Protein AF-A0A2A3MP47-F1 (afdb_monomer_lite)

Foldseek 3Di:
DDDDDLQVVCVQLVHHSVVSVCCVVVVDPDDPSSLVSCCVVQQADSCCVVPVDFDGHPVLLVVQLVVQLVLLVVCQVVPPPDRDPVSSVVSSVQSSVVCRVPVDDDSVRSNVSSVVVVVVD

Structure (mmCIF, N/CA/C/O backbone):
data_AF-A0A2A3MP47-F1
#
_entry.id   AF-A0A2A3MP47-F1
#
loop_
_atom_site.group_PDB
_atom_site.id
_atom_site.type_symbol
_atom_site.label_atom_id
_atom_site.label_alt_id
_atom_site.label_comp_id
_atom_site.label_asym_id
_atom_site.label_entity_id
_atom_site.label_seq_id
_atom_site.pdbx_PDB_ins_code
_atom_site.Cartn_x
_atom_site.Cartn_y
_atom_site.Cartn_z
_atom_site.occupancy
_atom_site.B_iso_or_equiv
_atom_site.auth_seq_id
_atom_site.auth_comp_id
_atom_site.auth_asym_id
_atom_site.auth_atom_id
_atom_site.pdbx_PDB_model_num
ATOM 1 N N . MET A 1 1 ? 3.857 8.618 9.212 1.00 47.97 1 MET A N 1
ATOM 2 C CA . MET A 1 1 ? 2.537 8.655 9.885 1.00 47.97 1 MET A CA 1
ATOM 3 C C . MET A 1 1 ? 2.742 8.876 11.373 1.00 47.97 1 MET A C 1
ATOM 5 O O . MET A 1 1 ? 3.594 8.216 11.955 1.00 47.97 1 MET A O 1
ATOM 9 N N . GLN A 1 2 ? 2.006 9.806 11.980 1.00 52.12 2 GLN A N 1
ATOM 10 C CA . GLN A 1 2 ? 2.016 10.005 13.430 1.00 52.12 2 GLN A CA 1
ATOM 11 C C . GLN A 1 2 ? 1.172 8.901 14.083 1.00 52.12 2 GLN A C 1
ATOM 13 O O . GLN A 1 2 ? 0.088 8.584 13.594 1.00 52.12 2 GLN A O 1
ATOM 18 N N . LYS A 1 3 ? 1.682 8.269 15.143 1.00 70.50 3 LYS A N 1
ATOM 19 C CA . LYS A 1 3 ? 0.991 7.174 15.834 1.00 70.50 3 LYS A CA 1
ATOM 20 C C . LYS A 1 3 ? -0.192 7.760 16.619 1.00 70.50 3 LYS A C 1
ATOM 22 O O . LYS A 1 3 ? 0.030 8.525 17.553 1.00 70.50 3 LYS A O 1
ATOM 27 N N . ALA A 1 4 ? -1.422 7.448 16.215 1.00 80.94 4 ALA A N 1
ATOM 28 C CA . ALA A 1 4 ? -2.627 7.871 16.929 1.00 80.94 4 ALA A CA 1
ATOM 29 C C . ALA A 1 4 ? -2.870 6.976 18.153 1.00 80.94 4 ALA A C 1
ATOM 31 O O . ALA A 1 4 ? -2.534 5.789 18.142 1.00 80.94 4 ALA A O 1
ATOM 32 N N . THR A 1 5 ? -3.466 7.527 19.209 1.00 93.62 5 THR A N 1
ATOM 33 C CA . THR A 1 5 ? -3.976 6.707 20.317 1.00 93.62 5 THR A CA 1
ATOM 34 C C . THR A 1 5 ? -5.237 5.955 19.877 1.00 93.62 5 THR A C 1
ATOM 36 O O . THR A 1 5 ? -5.948 6.404 18.977 1.00 93.62 5 THR A O 1
ATOM 39 N N . GLN A 1 6 ? -5.570 4.839 20.534 1.00 90.38 6 GLN A N 1
ATOM 40 C CA . GLN A 1 6 ? -6.817 4.103 20.258 1.00 90.38 6 GLN A CA 1
ATOM 41 C C . GLN A 1 6 ? -8.063 4.985 20.389 1.00 90.38 6 GLN A C 1
ATOM 43 O O . GLN A 1 6 ? -8.997 4.854 19.610 1.00 90.38 6 GLN A O 1
ATOM 48 N N . MET A 1 7 ? -8.066 5.921 21.341 1.00 93.75 7 MET A N 1
ATOM 49 C CA . MET A 1 7 ? -9.161 6.875 21.513 1.00 93.75 7 MET A CA 1
ATOM 50 C C . MET A 1 7 ? -9.296 7.812 20.305 1.00 93.75 7 MET A C 1
ATOM 52 O O . MET A 1 7 ? -10.403 8.042 19.827 1.00 93.75 7 MET A O 1
ATOM 56 N N . GLN A 1 8 ? -8.179 8.331 19.786 1.00 93.94 8 GLN A N 1
ATOM 57 C CA . GLN A 1 8 ? -8.185 9.178 18.590 1.00 93.94 8 GLN A CA 1
ATOM 58 C C . GLN A 1 8 ? -8.643 8.397 17.356 1.00 93.94 8 GLN A C 1
ATOM 60 O O . GLN A 1 8 ? -9.451 8.902 16.582 1.00 93.94 8 GLN A O 1
ATOM 65 N N . PHE A 1 9 ? -8.163 7.161 17.197 1.00 93.38 9 PHE A N 1
ATOM 66 C CA . PHE A 1 9 ? -8.572 6.281 16.105 1.00 93.38 9 PHE A CA 1
ATOM 67 C C . PHE A 1 9 ? -10.067 5.940 16.180 1.00 93.38 9 PHE A C 1
ATOM 69 O O . PHE A 1 9 ? -10.785 6.121 15.203 1.00 93.38 9 PHE A O 1
ATOM 76 N N . ALA A 1 10 ? -10.573 5.551 17.355 1.00 94.31 10 ALA A N 1
ATOM 77 C CA . ALA A 1 10 ? -11.999 5.305 17.568 1.00 94.31 10 ALA A CA 1
ATOM 78 C C . ALA A 1 10 ? -12.845 6.540 17.216 1.00 94.31 10 ALA A C 1
ATOM 80 O O . ALA A 1 10 ? -13.846 6.420 16.509 1.00 94.31 10 ALA A O 1
ATOM 81 N N . GLY A 1 11 ? -12.397 7.733 17.622 1.00 94.06 11 GLY A N 1
ATOM 82 C CA . GLY A 1 11 ? -13.057 8.996 17.297 1.00 94.06 11 GLY A CA 1
ATOM 83 C C . GLY A 1 11 ? -13.170 9.259 15.791 1.00 94.06 11 GLY A C 1
ATOM 84 O O . GLY A 1 11 ? -14.224 9.695 15.334 1.00 94.06 11 GLY A O 1
ATOM 85 N N . GLN A 1 12 ? -12.142 8.926 14.999 1.00 92.56 12 GLN A N 1
ATOM 86 C CA . GLN A 1 12 ? -12.181 9.047 13.529 1.00 92.56 12 GLN A CA 1
ATOM 87 C C . GLN A 1 12 ? -13.242 8.141 12.886 1.00 92.56 12 GLN A C 1
ATOM 89 O O . GLN A 1 12 ? -13.776 8.464 11.824 1.00 92.56 12 GLN A O 1
ATOM 94 N N . LEU A 1 13 ? -13.570 7.028 13.544 1.00 93.12 13 LEU A N 1
ATOM 95 C CA . LEU A 1 13 ? -14.569 6.060 13.097 1.00 93.12 13 LEU A CA 1
ATOM 96 C C . LEU A 1 13 ? -15.964 6.304 13.695 1.00 93.12 13 LEU A C 1
ATOM 98 O O . LEU A 1 13 ? -16.889 5.552 13.397 1.00 93.12 13 LEU A O 1
ATOM 102 N N . GLY A 1 14 ? -16.131 7.331 14.539 1.00 93.12 14 GLY A N 1
ATOM 103 C CA . GLY A 1 14 ? -17.380 7.577 15.267 1.00 93.12 14 GLY A CA 1
ATOM 104 C C . GLY A 1 14 ? -17.680 6.523 16.341 1.00 93.12 14 GLY A C 1
ATOM 105 O O . GLY A 1 14 ? -18.842 6.273 16.656 1.00 93.12 14 GLY A O 1
ATOM 106 N N . LEU A 1 15 ? -16.644 5.878 16.881 1.00 95.19 15 LEU A N 1
ATOM 107 C CA . LEU A 1 15 ? -16.729 4.822 17.888 1.00 95.19 15 LEU A CA 1
ATOM 108 C C . LEU A 1 15 ? -16.252 5.319 19.255 1.00 95.19 15 LEU A C 1
ATOM 110 O O . LEU A 1 15 ? -15.424 6.225 19.359 1.00 95.19 15 LEU A O 1
ATOM 114 N N . SER A 1 16 ? -16.712 4.663 20.322 1.00 95.81 16 SER A N 1
ATOM 115 C CA . SER A 1 16 ? -16.052 4.779 21.623 1.00 95.81 16 SER A CA 1
ATOM 116 C C . SER A 1 16 ? -14.754 3.966 21.637 1.00 95.81 16 SER A C 1
ATOM 118 O O . SER A 1 16 ? -14.637 2.939 20.964 1.00 95.81 16 SER A O 1
ATOM 120 N N . GLN A 1 17 ? -13.790 4.376 22.467 1.00 96.12 17 GLN A N 1
ATOM 121 C CA . GLN A 1 17 ? -12.574 3.590 22.699 1.00 96.12 17 GLN A CA 1
ATOM 122 C C . GLN A 1 17 ? -12.905 2.171 23.192 1.00 96.12 17 GLN A C 1
ATOM 124 O O . GLN A 1 17 ? -12.285 1.211 22.753 1.00 96.12 17 GLN A O 1
ATOM 129 N N . SER A 1 18 ? -13.906 2.028 24.068 1.00 96.69 18 SER A N 1
ATOM 130 C CA . SER A 1 18 ? -14.335 0.725 24.591 1.00 96.69 18 SER A CA 1
ATOM 131 C C . SER A 1 18 ? -14.884 -0.202 23.506 1.00 96.69 18 SER A C 1
ATOM 133 O O . SER A 1 18 ? -14.583 -1.391 23.524 1.00 96.69 18 SER A O 1
ATOM 135 N N . ALA A 1 19 ? -15.646 0.331 22.543 1.00 96.19 19 ALA A N 1
ATOM 136 C CA . ALA A 1 19 ? -16.149 -0.450 21.419 1.00 96.19 19 ALA A CA 1
ATOM 137 C C . ALA A 1 19 ? -14.997 -0.944 20.537 1.00 96.19 19 ALA A C 1
ATOM 139 O O . ALA A 1 19 ? -14.965 -2.118 20.189 1.00 96.19 19 ALA A O 1
ATOM 140 N N . LEU A 1 20 ? -14.023 -0.074 20.243 1.00 95.69 20 LEU A N 1
ATOM 141 C CA . LEU A 1 20 ? -12.827 -0.455 19.491 1.00 95.69 20 LEU A CA 1
ATOM 142 C C . LEU A 1 20 ? -12.043 -1.575 20.193 1.00 95.69 20 LEU A C 1
ATOM 144 O O . LEU A 1 20 ? -11.694 -2.557 19.548 1.00 95.6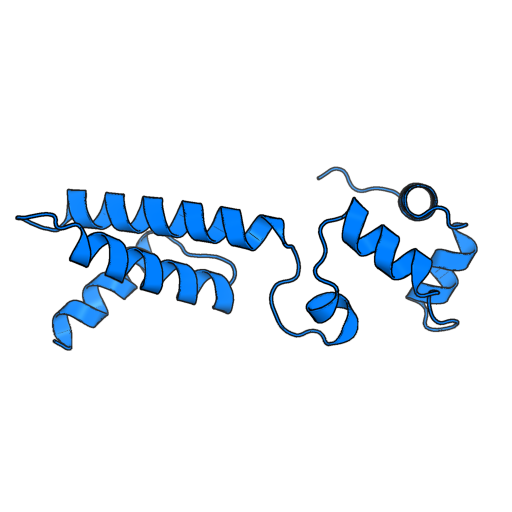9 20 LEU A O 1
ATOM 148 N N . VAL A 1 21 ? -11.820 -1.465 21.507 1.00 96.38 21 VAL A N 1
ATOM 149 C CA . VAL A 1 21 ? -11.107 -2.492 22.290 1.00 96.38 21 VAL A CA 1
ATOM 150 C C . VAL A 1 21 ? -11.842 -3.836 22.265 1.00 96.38 21 VAL A C 1
ATOM 152 O O . VAL A 1 21 ? -11.201 -4.874 22.122 1.00 96.38 21 VAL A O 1
ATOM 155 N N . ALA A 1 22 ? -13.175 -3.836 22.369 1.00 97.38 22 ALA A N 1
ATOM 156 C CA . ALA A 1 22 ? -13.966 -5.063 22.266 1.00 97.38 22 ALA A CA 1
ATOM 157 C C . ALA A 1 22 ? -13.816 -5.729 20.885 1.00 97.38 22 ALA A C 1
ATOM 159 O O . ALA A 1 22 ? -13.732 -6.954 20.800 1.00 97.38 22 ALA A O 1
ATOM 160 N N . TYR A 1 23 ? -13.725 -4.932 19.812 1.00 95.25 23 TYR A N 1
ATOM 161 C CA . TYR A 1 23 ? -13.479 -5.439 18.458 1.00 95.25 23 TYR A CA 1
ATOM 162 C C . TYR A 1 23 ? -12.069 -6.024 18.314 1.00 95.25 23 TYR A C 1
ATOM 164 O O . TYR A 1 23 ? -11.914 -7.136 17.820 1.00 95.25 23 TYR A O 1
ATOM 172 N N . GLU A 1 24 ? -11.037 -5.323 18.792 1.00 93.50 24 GLU A N 1
ATOM 173 C CA . GLU A 1 24 ? -9.640 -5.785 18.725 1.00 93.50 24 GLU A CA 1
ATOM 174 C C . GLU A 1 24 ? -9.401 -7.092 19.495 1.00 93.50 24 GLU A C 1
ATOM 176 O O . GLU A 1 24 ? -8.534 -7.883 19.127 1.00 93.50 24 GLU A O 1
ATOM 181 N N . ARG A 1 25 ? -10.167 -7.326 20.566 1.00 96.31 25 ARG A N 1
ATOM 182 C CA . ARG A 1 25 ? -10.111 -8.560 21.362 1.00 96.31 25 ARG A CA 1
ATOM 183 C C . ARG A 1 25 ? -10.961 -9.699 20.800 1.00 96.31 25 ARG A C 1
ATOM 185 O O . ARG A 1 25 ? -10.912 -10.798 21.345 1.00 96.31 25 ARG A O 1
ATOM 192 N N . GLY A 1 26 ? -11.751 -9.446 19.756 1.00 95.06 26 GLY A N 1
ATOM 193 C CA . GLY A 1 26 ? -12.704 -10.417 19.215 1.00 95.06 26 GLY A CA 1
ATOM 194 C C . GLY A 1 26 ? -13.887 -10.706 20.146 1.00 95.06 26 GLY A C 1
ATOM 195 O O . GLY A 1 26 ? -14.576 -11.704 19.970 1.00 95.06 26 GLY A O 1
ATOM 196 N N . GLU A 1 27 ? -14.136 -9.851 21.142 1.00 97.06 27 GLU A N 1
ATOM 197 C CA . GLU A 1 27 ? -15.285 -9.976 22.051 1.00 97.06 27 GLU A CA 1
ATOM 198 C C . GLU A 1 27 ? -16.600 -9.602 21.343 1.00 97.06 27 GLU A C 1
ATOM 200 O O . GLU A 1 27 ? -17.685 -10.008 21.766 1.00 97.06 27 GLU A O 1
ATOM 205 N N . ARG A 1 28 ? -16.515 -8.807 20.269 1.00 95.81 28 ARG A N 1
ATOM 206 C CA . ARG A 1 28 ? -17.653 -8.359 19.462 1.00 95.81 28 ARG A CA 1
ATOM 207 C C . ARG A 1 28 ? -17.227 -8.087 18.021 1.00 95.81 28 ARG A C 1
ATOM 209 O O . ARG A 1 28 ? -16.155 -7.536 17.798 1.00 95.81 28 ARG A O 1
ATOM 216 N N . ASP A 1 29 ? -18.111 -8.353 17.063 1.00 94.75 29 ASP A N 1
ATOM 217 C CA . ASP A 1 29 ? -17.884 -7.959 15.670 1.00 94.75 29 ASP A CA 1
ATOM 218 C C . ASP A 1 29 ? -18.190 -6.468 15.429 1.00 94.75 29 ASP A C 1
ATOM 220 O O . ASP A 1 29 ? -19.213 -5.950 15.910 1.00 94.75 29 ASP A O 1
ATOM 224 N N . PRO A 1 30 ? -17.347 -5.755 14.657 1.00 94.88 30 PRO A N 1
ATOM 225 C CA . PRO A 1 30 ? -17.630 -4.386 14.261 1.00 94.88 30 PRO A CA 1
ATOM 226 C C . PRO A 1 30 ? -18.835 -4.336 13.306 1.00 94.88 30 PRO A C 1
ATOM 228 O O . PRO A 1 30 ? -18.933 -5.140 12.378 1.00 94.88 30 PRO A O 1
ATOM 231 N N . PRO A 1 31 ? -19.756 -3.369 13.468 1.00 94.62 31 PRO A N 1
ATOM 232 C CA . PRO A 1 31 ? -20.867 -3.213 12.540 1.00 94.62 31 PRO A CA 1
ATOM 233 C C . PRO A 1 31 ? -20.355 -2.813 11.152 1.00 94.62 31 PRO A C 1
ATOM 235 O O . PRO A 1 31 ? -19.379 -2.070 11.029 1.00 94.62 31 PRO A O 1
ATOM 238 N N . ALA A 1 32 ? -21.076 -3.211 10.100 1.00 95.31 32 ALA A N 1
ATOM 239 C CA . ALA A 1 32 ? -20.709 -2.908 8.714 1.00 95.31 32 ALA A CA 1
ATOM 240 C C . ALA A 1 32 ? -20.459 -1.406 8.461 1.00 95.31 32 ALA A C 1
ATOM 242 O O . ALA A 1 32 ? -19.554 -1.049 7.711 1.00 95.31 32 ALA A O 1
ATOM 243 N N . ALA A 1 33 ? -21.200 -0.518 9.135 1.00 94.50 33 ALA A N 1
ATOM 244 C CA . ALA A 1 33 ? -20.991 0.928 9.049 1.00 94.50 33 ALA A CA 1
ATOM 245 C C . ALA A 1 33 ? -19.608 1.374 9.568 1.00 94.50 33 ALA A C 1
ATOM 247 O O . ALA A 1 33 ? -18.983 2.246 8.967 1.00 94.50 33 ALA A O 1
ATOM 248 N N . ALA A 1 34 ? -19.102 0.756 10.641 1.00 94.38 34 ALA A N 1
ATOM 249 C CA . ALA A 1 34 ? -17.768 1.042 11.168 1.00 94.38 34 ALA A CA 1
ATOM 250 C C . ALA A 1 34 ? -16.673 0.547 10.212 1.00 94.38 34 ALA A C 1
ATOM 252 O O . ALA A 1 34 ? -15.710 1.266 9.953 1.00 94.38 34 ALA A O 1
ATOM 253 N N . ILE A 1 35 ? -16.860 -0.644 9.630 1.00 95.50 35 ILE A N 1
ATOM 254 C CA . ILE A 1 35 ? -15.961 -1.214 8.614 1.00 95.50 35 ILE A CA 1
ATOM 255 C C . ILE A 1 35 ? -15.905 -0.305 7.380 1.00 95.50 35 ILE A C 1
ATOM 257 O O . ILE A 1 35 ? -14.821 0.056 6.922 1.00 95.50 35 ILE A O 1
ATOM 261 N N . ALA A 1 36 ? -17.066 0.111 6.867 1.00 94.94 36 ALA A N 1
ATOM 262 C CA . ALA A 1 36 ? -17.157 1.013 5.724 1.00 94.94 36 ALA A CA 1
ATOM 263 C C . ALA A 1 36 ? -16.454 2.349 6.003 1.00 94.94 36 ALA A C 1
ATOM 265 O O . ALA A 1 36 ? -15.687 2.825 5.163 1.00 94.94 36 ALA A O 1
ATOM 266 N N . LYS A 1 37 ? -16.652 2.923 7.201 1.00 95.38 37 LYS A N 1
ATOM 267 C CA . LYS A 1 37 ? -16.003 4.181 7.580 1.00 95.38 37 LYS A CA 1
ATOM 268 C C . LYS A 1 37 ? -14.487 4.044 7.684 1.00 95.38 37 LYS A C 1
ATOM 270 O O . LYS A 1 37 ? -13.768 4.913 7.198 1.00 95.38 37 LYS A O 1
ATOM 275 N N . LEU A 1 38 ? -14.002 2.940 8.249 1.00 94.88 38 LEU A N 1
ATOM 276 C CA . LEU A 1 38 ? -12.574 2.632 8.319 1.00 94.88 38 LEU A CA 1
ATOM 277 C C . LEU A 1 38 ? -11.961 2.543 6.922 1.00 94.88 38 LEU A C 1
ATOM 279 O O . LEU A 1 38 ? -10.939 3.181 6.664 1.00 94.88 38 LEU A O 1
ATOM 283 N N . CYS A 1 39 ? -12.608 1.815 6.010 1.00 94.69 39 CYS A N 1
ATOM 284 C CA . CYS A 1 39 ? -12.141 1.681 4.631 1.00 94.69 39 CYS A CA 1
ATOM 285 C C . CYS A 1 39 ? -12.089 3.037 3.910 1.00 94.69 39 CYS A C 1
ATOM 287 O O . CYS A 1 39 ? -11.135 3.327 3.192 1.00 94.69 39 CYS A O 1
ATOM 289 N N . GLU A 1 40 ? -13.082 3.901 4.128 1.00 92.69 40 GLU A N 1
ATOM 290 C CA . GLU A 1 40 ? -13.138 5.241 3.535 1.00 92.69 40 GLU A CA 1
ATOM 291 C C . GLU A 1 40 ? -12.029 6.171 4.060 1.00 92.69 40 GLU A C 1
ATOM 293 O O . GLU A 1 40 ? -11.330 6.815 3.265 1.00 92.69 40 GLU A O 1
ATOM 298 N N . VAL A 1 41 ? -11.885 6.249 5.389 1.00 92.12 41 VAL A N 1
ATOM 299 C CA . VAL A 1 41 ? -10.980 7.179 6.084 1.00 92.12 41 VAL A CA 1
ATOM 300 C C . VAL A 1 41 ? -9.523 6.772 5.895 1.00 92.12 41 VAL A C 1
ATOM 302 O O . VAL A 1 41 ? -8.681 7.621 5.616 1.00 92.12 41 VAL A O 1
ATOM 305 N N . HIS A 1 42 ? -9.230 5.476 5.998 1.00 90.88 42 HIS A N 1
ATOM 306 C CA . HIS A 1 42 ? -7.863 4.953 5.934 1.00 90.88 42 HIS A CA 1
ATOM 307 C C . HIS A 1 42 ? -7.485 4.388 4.564 1.00 90.88 42 HIS A C 1
ATOM 309 O O . HIS A 1 42 ? -6.403 3.825 4.422 1.00 90.88 42 HIS A O 1
ATOM 315 N N . LYS A 1 43 ? -8.365 4.527 3.562 1.00 90.50 43 LYS A N 1
ATOM 316 C CA . LYS A 1 43 ? -8.157 4.022 2.193 1.00 90.50 43 LYS A CA 1
ATOM 317 C C . LYS A 1 43 ? -7.837 2.527 2.154 1.00 90.50 43 LYS A C 1
ATOM 319 O O . LYS A 1 43 ? -7.138 2.066 1.253 1.00 90.50 43 LYS A O 1
ATOM 324 N N . VAL A 1 44 ? -8.364 1.781 3.123 1.00 93.12 44 VAL A N 1
ATOM 325 C CA . VAL A 1 44 ? -8.193 0.331 3.224 1.00 93.12 44 VAL A CA 1
ATOM 326 C C . VAL A 1 44 ? -9.124 -0.356 2.231 1.00 93.12 44 VAL A C 1
ATOM 328 O O . VAL A 1 44 ? -10.272 0.055 2.042 1.00 93.12 44 VAL A O 1
ATOM 331 N N . ASP A 1 45 ? -8.625 -1.400 1.582 1.00 91.94 45 ASP A N 1
ATOM 332 C CA . ASP A 1 45 ? -9.437 -2.245 0.724 1.00 91.94 45 ASP A CA 1
ATOM 333 C C . ASP A 1 45 ? -10.303 -3.214 1.559 1.00 91.94 45 ASP A C 1
ATOM 335 O O . ASP A 1 45 ? -9.774 -3.950 2.398 1.00 91.94 45 ASP A O 1
ATOM 339 N N . PRO A 1 46 ? -11.635 -3.235 1.363 1.00 92.94 46 PRO A N 1
ATOM 340 C CA . PRO A 1 46 ? -12.525 -4.076 2.157 1.00 92.94 46 PRO A CA 1
ATOM 341 C C . PRO A 1 46 ? -12.340 -5.571 1.881 1.00 92.94 46 PRO A C 1
ATOM 343 O O . PRO A 1 46 ? -12.565 -6.374 2.785 1.00 92.94 46 PRO A O 1
ATOM 346 N N . THR A 1 47 ? -11.924 -5.968 0.672 1.00 92.62 47 THR A N 1
ATOM 347 C CA . THR A 1 47 ? -11.646 -7.376 0.373 1.00 92.62 47 THR A CA 1
ATOM 348 C C . THR A 1 47 ? -10.435 -7.833 1.167 1.00 92.62 47 THR A C 1
ATOM 350 O O . THR A 1 47 ? -10.516 -8.870 1.827 1.00 92.62 47 THR A O 1
ATOM 353 N N . TRP A 1 48 ? -9.364 -7.037 1.202 1.00 94.06 48 TRP A N 1
ATOM 354 C CA . TRP A 1 48 ? -8.209 -7.336 2.049 1.00 94.06 48 TRP A CA 1
ATOM 355 C C . TRP A 1 48 ? -8.568 -7.374 3.533 1.00 94.06 48 TRP A C 1
ATOM 357 O O . TRP A 1 48 ? -8.222 -8.334 4.216 1.00 94.06 48 TRP A O 1
ATOM 367 N N . LEU A 1 49 ? -9.320 -6.388 4.023 1.00 94.06 49 LEU A N 1
ATOM 368 C CA . LEU A 1 49 ? -9.695 -6.312 5.436 1.00 94.06 49 LEU A CA 1
ATOM 369 C C . LEU A 1 49 ? -10.497 -7.534 5.909 1.00 94.06 49 LEU A C 1
ATOM 371 O O . LEU A 1 49 ? -10.320 -7.978 7.039 1.00 94.06 49 LEU A O 1
ATOM 375 N N . LEU A 1 50 ? -11.383 -8.063 5.060 1.00 93.56 50 LEU A N 1
ATOM 376 C CA . LEU A 1 50 ? -12.291 -9.154 5.424 1.00 93.56 50 LEU A CA 1
ATOM 377 C C . LEU A 1 50 ? -11.742 -10.550 5.108 1.00 93.56 50 LEU A C 1
ATOM 379 O O . LEU A 1 50 ? -12.122 -11.510 5.771 1.00 93.56 50 LEU A O 1
ATOM 383 N N . SER A 1 51 ? -10.888 -10.684 4.091 1.00 94.12 51 SER A N 1
ATOM 384 C CA . SER A 1 51 ? -10.389 -11.991 3.629 1.00 94.12 51 SER A CA 1
ATOM 385 C C . SER A 1 51 ? -8.896 -12.211 3.867 1.00 94.12 51 SER A C 1
ATOM 387 O O . SER A 1 51 ? -8.419 -13.335 3.735 1.00 94.12 51 SER A O 1
ATOM 389 N N . GLY A 1 52 ? -8.141 -11.152 4.166 1.00 88.94 52 GLY A N 1
ATOM 390 C CA . GLY A 1 52 ? -6.678 -11.173 4.207 1.00 88.94 52 GLY A CA 1
ATOM 391 C C . GLY A 1 52 ? -6.014 -11.276 2.830 1.00 88.94 52 GLY A C 1
ATOM 392 O O . GLY A 1 52 ? -4.795 -11.418 2.756 1.00 88.94 52 GLY A O 1
ATOM 393 N N . THR A 1 53 ? -6.784 -11.214 1.739 1.00 86.94 53 THR A N 1
ATOM 394 C CA . THR A 1 53 ? -6.281 -11.375 0.368 1.00 86.94 53 THR A CA 1
ATOM 395 C C . THR A 1 53 ? -6.301 -10.064 -0.412 1.00 86.94 53 THR A C 1
ATOM 397 O O . THR A 1 53 ? -7.170 -9.219 -0.214 1.00 86.94 53 THR A O 1
ATOM 400 N N . GLY A 1 54 ? -5.350 -9.892 -1.329 1.00 85.12 54 GLY A N 1
ATOM 401 C CA . GLY A 1 54 ? -5.236 -8.679 -2.138 1.00 85.12 54 GLY A CA 1
ATOM 402 C C . GLY A 1 54 ? -4.386 -7.595 -1.477 1.00 85.12 54 GLY A C 1
ATOM 403 O O . GLY A 1 54 ? -3.532 -7.880 -0.639 1.00 85.12 54 GLY A O 1
ATOM 404 N N . ILE A 1 55 ? -4.587 -6.347 -1.899 1.00 85.69 55 ILE A N 1
ATOM 405 C CA . ILE A 1 55 ? -3.724 -5.221 -1.531 1.00 85.69 55 ILE A CA 1
ATOM 406 C C . ILE A 1 55 ? -4.388 -4.402 -0.416 1.00 85.69 55 ILE A C 1
ATOM 408 O O . ILE A 1 55 ? -5.516 -3.952 -0.613 1.00 85.69 55 ILE A O 1
ATOM 412 N N . PRO A 1 56 ? -3.707 -4.145 0.719 1.00 86.94 56 PRO A N 1
ATOM 413 C CA . PRO A 1 56 ? -4.333 -3.519 1.884 1.00 86.94 56 PRO A CA 1
ATOM 414 C C . PRO A 1 56 ? -4.856 -2.101 1.659 1.00 86.94 56 PRO A C 1
ATOM 416 O O . PRO A 1 56 ? -5.866 -1.728 2.246 1.00 86.94 56 PRO A O 1
ATOM 419 N N . PHE A 1 57 ? -4.175 -1.297 0.837 1.00 87.75 57 PHE A N 1
ATOM 420 C CA . PHE A 1 57 ? 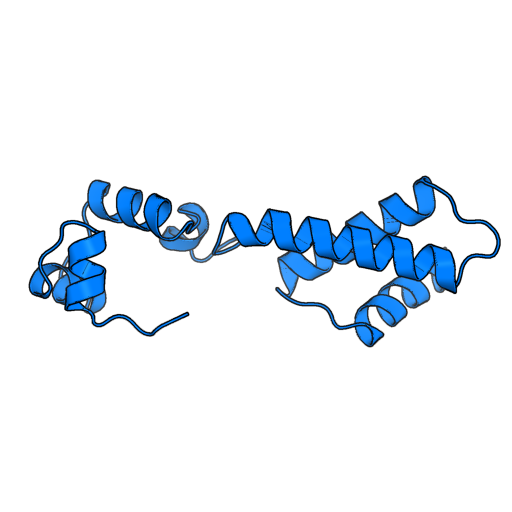-4.475 0.126 0.665 1.00 87.75 57 PHE A CA 1
ATOM 421 C C . PHE A 1 57 ? -4.719 0.469 -0.801 1.00 87.75 57 PHE A C 1
ATOM 423 O O . PHE A 1 57 ? -3.905 0.143 -1.664 1.00 87.75 57 PHE A O 1
ATOM 430 N N . ARG A 1 58 ? -5.799 1.194 -1.093 1.00 74.19 58 ARG A N 1
ATOM 431 C CA . ARG A 1 58 ? -6.172 1.567 -2.467 1.00 74.19 58 ARG A CA 1
ATOM 432 C C . ARG A 1 58 ? -5.162 2.503 -3.123 1.00 74.19 58 ARG A C 1
ATOM 434 O O . ARG A 1 58 ? -4.833 2.315 -4.289 1.00 74.19 58 ARG A O 1
ATOM 441 N N . ASP A 1 59 ? -4.624 3.454 -2.367 1.00 80.88 59 ASP A N 1
ATOM 442 C CA . ASP A 1 59 ? -3.654 4.422 -2.894 1.00 80.88 59 ASP A CA 1
ATOM 443 C C . ASP A 1 59 ? -2.333 3.740 -3.286 1.00 80.88 59 ASP A C 1
ATOM 445 O O . ASP A 1 59 ? -1.661 4.172 -4.224 1.00 80.88 59 ASP A O 1
ATOM 449 N N . SER A 1 60 ? -2.020 2.593 -2.668 1.00 83.56 60 SER A N 1
ATOM 450 C CA . SER A 1 60 ? -0.808 1.838 -2.987 1.00 83.56 60 SER A CA 1
ATOM 451 C C . SER A 1 60 ? -0.802 1.297 -4.419 1.00 83.56 60 SER A C 1
ATOM 453 O O . SER A 1 60 ? 0.256 1.234 -5.028 1.00 83.56 60 SER A O 1
ATOM 455 N N . LEU A 1 61 ? -1.962 0.996 -5.018 1.00 86.50 61 LEU A N 1
ATOM 456 C CA . LEU A 1 61 ? -2.038 0.546 -6.413 1.00 86.50 61 LEU A CA 1
ATOM 457 C C . LEU A 1 61 ? -1.591 1.633 -7.395 1.00 86.50 61 LEU A C 1
ATOM 459 O O . LEU A 1 61 ? -0.838 1.364 -8.331 1.00 86.50 61 LEU A O 1
ATOM 463 N N . VAL A 1 62 ? -2.044 2.869 -7.178 1.00 88.69 62 VAL A N 1
ATOM 464 C CA . VAL A 1 62 ? -1.687 4.010 -8.031 1.00 88.69 62 VAL A CA 1
ATOM 465 C C . VAL A 1 62 ? -0.209 4.353 -7.855 1.00 88.69 62 VAL A C 1
ATOM 467 O O . VAL A 1 62 ? 0.492 4.569 -8.844 1.00 88.69 62 VAL A O 1
ATOM 470 N N . GLU A 1 63 ? 0.287 4.332 -6.617 1.00 90.81 63 GLU A N 1
ATOM 471 C CA . GLU A 1 63 ? 1.708 4.532 -6.316 1.00 90.81 63 GLU A CA 1
ATOM 472 C C . GLU A 1 63 ? 2.589 3.449 -6.950 1.00 90.81 63 GLU A C 1
ATOM 474 O O . GLU A 1 63 ? 3.596 3.762 -7.589 1.00 90.81 63 GLU A O 1
ATOM 479 N N . MET A 1 64 ? 2.194 2.177 -6.840 1.00 92.88 64 MET A N 1
ATOM 480 C CA . MET A 1 64 ? 2.896 1.051 -7.458 1.00 92.88 64 MET A CA 1
ATOM 481 C C . MET A 1 64 ? 2.919 1.177 -8.981 1.00 92.88 64 MET A C 1
ATOM 483 O O . MET A 1 64 ? 3.967 0.962 -9.590 1.00 92.88 64 MET A O 1
ATOM 487 N N . MET A 1 65 ? 1.805 1.569 -9.606 1.00 94.19 65 MET A N 1
ATOM 488 C CA . MET A 1 65 ? 1.753 1.785 -11.053 1.00 94.19 65 MET A CA 1
ATOM 489 C C . MET A 1 65 ? 2.670 2.935 -11.479 1.00 94.19 65 MET A C 1
ATOM 491 O O . MET A 1 65 ? 3.441 2.789 -12.427 1.00 94.19 65 MET A O 1
ATOM 495 N N . GLY A 1 66 ? 2.638 4.057 -10.755 1.00 94.94 66 GLY A N 1
ATOM 496 C CA . GLY A 1 66 ? 3.535 5.186 -10.995 1.00 94.94 66 GLY A CA 1
ATOM 497 C C . GLY A 1 66 ? 5.007 4.782 -10.888 1.00 94.94 66 GLY A C 1
ATOM 498 O O . GLY A 1 66 ? 5.795 5.071 -11.788 1.00 94.94 66 GLY A O 1
ATOM 499 N N . LYS A 1 67 ? 5.372 4.036 -9.839 1.00 94.81 67 LYS A N 1
ATOM 500 C CA . LYS A 1 67 ? 6.736 3.523 -9.649 1.00 94.81 67 LYS A CA 1
ATOM 501 C C . LYS A 1 67 ? 7.155 2.571 -10.769 1.00 94.81 67 LYS A C 1
ATOM 503 O O . LYS A 1 67 ? 8.275 2.676 -11.263 1.00 94.81 67 LYS A O 1
ATOM 508 N N . ALA A 1 68 ? 6.268 1.674 -11.193 1.00 96.62 68 ALA A N 1
ATOM 509 C CA . ALA A 1 68 ? 6.533 0.747 -12.286 1.00 96.62 68 ALA A CA 1
ATOM 510 C C . ALA A 1 68 ? 6.803 1.470 -13.615 1.00 96.62 68 ALA A C 1
ATOM 512 O O . ALA A 1 68 ? 7.729 1.099 -14.332 1.00 96.62 68 ALA A O 1
ATOM 513 N N . LEU A 1 69 ? 6.038 2.524 -13.920 1.00 96.94 69 LEU A N 1
ATOM 514 C CA . LEU A 1 69 ? 6.243 3.352 -15.112 1.00 96.94 69 LEU A CA 1
ATOM 515 C C . LEU A 1 69 ? 7.591 4.078 -15.083 1.00 96.94 69 LEU A C 1
ATOM 517 O O . LEU A 1 69 ? 8.307 4.069 -16.081 1.00 96.94 69 LEU A O 1
ATOM 521 N N . VAL A 1 70 ? 7.955 4.671 -13.942 1.00 96.12 70 VAL A N 1
ATOM 522 C CA . VAL A 1 70 ? 9.250 5.352 -13.781 1.00 96.1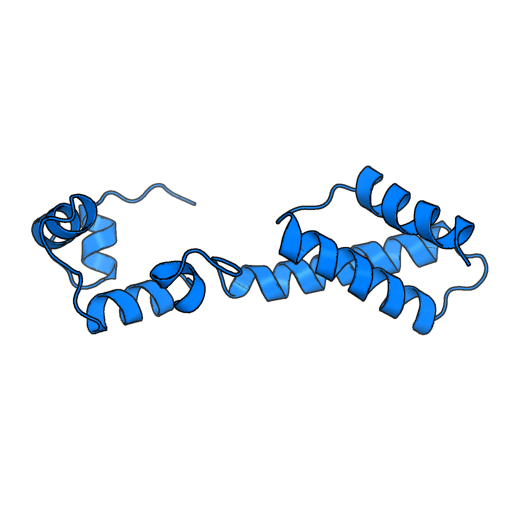2 70 VAL A CA 1
ATOM 523 C C . VAL A 1 70 ? 10.403 4.371 -13.978 1.00 96.12 70 VAL A C 1
ATOM 525 O O . VAL A 1 70 ? 11.272 4.619 -14.806 1.00 96.12 70 VAL A O 1
ATOM 528 N N . LEU A 1 71 ? 10.366 3.216 -13.307 1.00 96.00 71 LEU A N 1
ATOM 529 C CA . LEU A 1 71 ? 11.404 2.189 -13.444 1.00 96.00 71 LEU A CA 1
ATOM 530 C C . LEU A 1 71 ? 11.527 1.672 -14.880 1.00 96.00 71 LEU A C 1
ATOM 532 O O . LEU A 1 71 ? 12.635 1.466 -15.367 1.00 96.00 71 LEU A O 1
ATOM 536 N N . ALA A 1 72 ? 10.401 1.459 -15.564 1.00 95.62 72 ALA A N 1
ATOM 537 C CA . ALA A 1 72 ? 10.397 1.020 -16.955 1.00 95.62 72 ALA A CA 1
ATOM 538 C C . ALA A 1 72 ? 11.057 2.052 -17.867 1.00 95.62 72 ALA A C 1
ATOM 540 O O . ALA A 1 72 ? 11.928 1.707 -18.665 1.00 95.62 72 ALA A O 1
ATOM 541 N N . LYS A 1 73 ? 10.684 3.322 -17.709 1.00 95.38 73 LYS A N 1
ATOM 542 C CA . LYS A 1 73 ? 11.247 4.422 -18.484 1.00 95.38 73 LYS A CA 1
ATOM 543 C C . LYS A 1 73 ? 12.743 4.590 -18.234 1.00 95.38 73 LYS A C 1
ATOM 545 O O . LYS A 1 73 ? 13.504 4.693 -19.194 1.00 95.38 73 LYS A O 1
ATOM 550 N N . ASP A 1 74 ? 13.165 4.568 -16.974 1.00 94.25 74 ASP A N 1
ATOM 551 C CA . ASP A 1 74 ? 14.572 4.692 -16.592 1.00 94.25 74 ASP A CA 1
ATOM 552 C C . ASP A 1 74 ? 15.403 3.535 -17.154 1.00 94.25 74 ASP A C 1
ATOM 554 O O . ASP A 1 74 ? 16.480 3.755 -17.708 1.00 94.25 74 ASP A O 1
ATOM 558 N N . PHE A 1 75 ? 14.881 2.307 -17.080 1.00 93.62 75 PHE A N 1
ATOM 559 C CA . PHE A 1 75 ? 15.549 1.132 -17.627 1.00 93.62 75 PHE A CA 1
ATOM 560 C C . PHE A 1 75 ? 15.731 1.243 -19.145 1.00 93.62 75 PHE A C 1
ATOM 562 O O . PHE A 1 75 ? 16.843 1.087 -19.651 1.00 93.62 75 PHE A O 1
ATOM 569 N N . VAL A 1 76 ? 14.654 1.550 -19.873 1.00 92.19 76 VAL A N 1
ATOM 570 C CA . VAL A 1 76 ? 14.685 1.662 -21.337 1.00 92.19 76 VAL A CA 1
ATOM 571 C C . VAL A 1 76 ? 15.668 2.747 -21.779 1.00 92.19 76 VAL A C 1
ATOM 573 O O . VAL A 1 76 ? 16.481 2.510 -22.669 1.00 92.19 76 VAL A O 1
ATOM 576 N N . LEU A 1 77 ? 15.641 3.919 -21.136 1.00 92.31 77 LEU A N 1
ATOM 577 C CA . LEU A 1 77 ? 16.555 5.021 -21.455 1.00 92.31 77 LEU A CA 1
ATOM 578 C C . LEU A 1 77 ? 18.021 4.696 -21.144 1.00 92.31 77 LEU A C 1
ATOM 580 O O . LEU A 1 77 ? 18.912 5.239 -21.794 1.00 92.31 77 LEU A O 1
ATOM 584 N N . LYS A 1 78 ? 18.276 3.840 -20.151 1.00 91.31 78 LYS A N 1
ATOM 585 C CA . LYS A 1 78 ? 19.628 3.478 -19.715 1.00 91.31 78 LYS A CA 1
ATOM 586 C C . LYS A 1 78 ? 20.243 2.347 -20.538 1.00 91.31 78 LYS A C 1
ATOM 588 O O . LYS A 1 78 ? 21.449 2.376 -20.773 1.00 91.31 78 LYS A O 1
ATOM 593 N N . TYR A 1 79 ? 19.451 1.352 -20.937 1.00 88.44 79 TYR A N 1
ATOM 594 C CA . TYR A 1 79 ? 19.977 0.081 -21.449 1.00 88.44 79 TYR A CA 1
ATOM 595 C C . TYR A 1 79 ? 19.603 -0.237 -22.899 1.00 88.44 79 TYR A C 1
ATOM 597 O O . TYR A 1 79 ? 20.320 -1.004 -23.541 1.00 88.44 79 TYR A O 1
ATOM 605 N N . GLU A 1 80 ? 18.523 0.326 -23.448 1.00 87.94 80 GLU A N 1
ATOM 606 C CA . GLU A 1 80 ? 18.123 0.031 -24.827 1.00 87.94 80 GLU A CA 1
ATOM 607 C C . GLU A 1 80 ? 18.763 1.005 -25.820 1.00 87.94 80 GLU A C 1
ATOM 609 O O . GLU A 1 80 ? 18.664 2.222 -25.689 1.00 87.94 80 GLU A O 1
ATOM 614 N N . THR A 1 81 ? 19.356 0.475 -26.895 1.00 89.69 81 THR A N 1
ATOM 615 C CA . THR A 1 81 ? 19.878 1.303 -27.998 1.00 89.69 81 THR A CA 1
ATOM 616 C C . THR A 1 81 ? 18.758 2.032 -28.743 1.00 89.69 81 THR A C 1
ATOM 618 O O . THR A 1 81 ? 18.968 3.119 -29.282 1.00 89.69 81 THR A O 1
ATOM 621 N N . ARG A 1 82 ? 17.558 1.438 -28.789 1.00 89.88 82 ARG A N 1
ATOM 622 C CA . ARG A 1 82 ? 16.378 2.025 -29.429 1.00 89.88 82 ARG A CA 1
ATOM 623 C C . ARG A 1 82 ? 15.131 1.836 -28.557 1.00 89.88 82 ARG A C 1
ATOM 625 O O . ARG A 1 82 ? 14.379 0.890 -28.791 1.00 89.88 82 ARG A O 1
ATOM 632 N N . PRO A 1 83 ? 14.891 2.759 -27.611 1.00 90.25 83 PRO A N 1
ATOM 633 C CA . PRO A 1 83 ? 13.673 2.811 -26.815 1.00 90.25 83 PRO A CA 1
ATOM 634 C C . PRO A 1 83 ? 12.400 2.702 -27.648 1.00 90.25 83 PRO A C 1
ATOM 636 O O . PRO A 1 83 ? 12.235 3.405 -28.652 1.00 90.25 83 PRO A O 1
ATOM 639 N N . SER A 1 84 ? 11.466 1.863 -27.206 1.00 92.62 84 SER A N 1
ATOM 640 C CA . SER A 1 84 ? 10.151 1.735 -27.826 1.00 92.62 84 SER A CA 1
ATOM 641 C C . SER A 1 84 ? 9.041 1.834 -26.783 1.00 92.62 84 SER A C 1
ATOM 643 O O . SER A 1 84 ? 9.208 1.453 -25.627 1.00 92.62 84 SER A O 1
ATOM 645 N N . ARG A 1 85 ? 7.860 2.297 -27.211 1.00 93.88 85 ARG A N 1
ATOM 646 C CA . ARG A 1 85 ? 6.667 2.280 -26.348 1.00 93.88 85 ARG A CA 1
ATOM 647 C C . ARG A 1 85 ? 6.315 0.862 -25.901 1.00 93.88 85 ARG A C 1
ATOM 649 O O .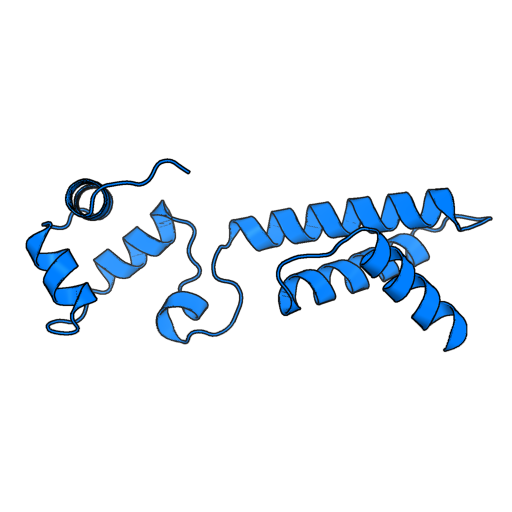 ARG A 1 85 ? 5.761 0.674 -24.827 1.00 93.88 85 ARG A O 1
ATOM 656 N N . GLU A 1 86 ? 6.606 -0.129 -26.738 1.00 93.00 86 GLU A N 1
ATOM 657 C CA . GLU A 1 86 ? 6.283 -1.517 -26.445 1.00 93.00 86 GLU A CA 1
ATOM 658 C C . GLU A 1 86 ? 7.180 -2.082 -25.337 1.00 93.00 86 GLU A C 1
ATOM 660 O O . GLU A 1 86 ? 6.660 -2.662 -24.387 1.00 93.00 86 GLU A O 1
ATOM 665 N N . SER A 1 87 ? 8.498 -1.857 -25.406 1.00 90.38 87 SER A N 1
ATOM 666 C CA . SER A 1 87 ? 9.435 -2.274 -24.354 1.00 90.38 87 SER A CA 1
ATOM 667 C C . SER A 1 87 ? 9.135 -1.603 -23.017 1.00 90.38 87 SER A C 1
ATOM 669 O O . SER A 1 87 ? 9.052 -2.291 -21.998 1.00 90.38 87 SER A O 1
ATOM 671 N N . GLU A 1 88 ? 8.849 -0.300 -23.025 1.00 94.38 88 GLU A N 1
ATOM 672 C CA . GLU A 1 88 ? 8.437 0.443 -21.827 1.00 94.38 88 GLU A CA 1
ATOM 673 C C . GLU A 1 88 ? 7.154 -0.140 -21.211 1.00 94.38 88 GLU A C 1
ATOM 675 O O . GLU A 1 88 ? 7.117 -0.446 -20.019 1.00 94.38 88 GLU A O 1
ATOM 680 N N . LEU A 1 89 ? 6.112 -0.382 -22.017 1.00 95.69 89 LEU A N 1
ATOM 681 C CA . LEU A 1 89 ? 4.857 -0.971 -21.534 1.00 95.69 89 LEU A CA 1
ATOM 682 C C . LEU A 1 89 ? 5.046 -2.390 -20.987 1.00 95.69 89 LEU A C 1
ATOM 684 O O . LEU A 1 89 ? 4.399 -2.758 -20.003 1.00 95.69 89 LEU A O 1
ATOM 688 N N . ARG A 1 90 ? 5.907 -3.200 -21.611 1.00 94.06 90 ARG A N 1
ATOM 689 C CA . ARG A 1 90 ? 6.213 -4.555 -21.131 1.00 94.06 90 ARG A CA 1
ATOM 690 C C . ARG A 1 90 ? 6.901 -4.517 -19.768 1.00 94.06 90 ARG A C 1
ATOM 692 O O . ARG A 1 90 ? 6.467 -5.227 -18.861 1.00 94.06 90 ARG A O 1
ATOM 699 N N . LEU A 1 91 ? 7.917 -3.672 -19.600 1.00 95.25 91 LEU A N 1
ATOM 700 C CA . LEU A 1 91 ? 8.631 -3.523 -18.329 1.00 95.25 91 LEU A CA 1
ATOM 701 C C . LEU A 1 91 ? 7.736 -2.933 -17.236 1.00 95.25 91 LEU A C 1
ATOM 703 O O . LEU A 1 91 ? 7.743 -3.428 -16.112 1.00 95.25 91 LEU A O 1
ATOM 707 N N . ALA A 1 92 ? 6.893 -1.954 -17.570 1.00 96.81 92 ALA A N 1
ATOM 708 C CA . ALA A 1 92 ? 5.945 -1.383 -16.618 1.00 96.81 92 ALA A CA 1
ATOM 709 C C . ALA A 1 92 ? 4.979 -2.451 -16.081 1.00 96.81 92 ALA A C 1
ATOM 711 O O . ALA A 1 92 ? 4.760 -2.535 -14.875 1.00 96.81 92 ALA A O 1
ATOM 712 N N . LYS A 1 93 ? 4.453 -3.328 -16.949 1.00 95.94 93 LYS A N 1
ATOM 713 C CA . LYS A 1 93 ? 3.613 -4.459 -16.519 1.00 95.94 93 LYS A CA 1
ATOM 714 C C . LYS A 1 93 ? 4.373 -5.426 -15.612 1.00 95.94 93 LYS A C 1
ATOM 716 O O . LYS A 1 93 ? 3.830 -5.844 -14.594 1.00 95.94 93 LYS A O 1
ATOM 721 N N . LEU A 1 94 ? 5.616 -5.759 -15.962 1.00 95.75 94 LEU A N 1
ATOM 722 C CA . LEU A 1 94 ? 6.462 -6.657 -15.173 1.00 95.75 94 LEU A CA 1
ATOM 723 C C . LEU A 1 94 ? 6.712 -6.108 -13.762 1.00 95.75 94 LEU A C 1
ATOM 725 O O . LEU A 1 94 ? 6.486 -6.809 -12.777 1.00 95.75 94 LEU A O 1
ATOM 729 N N . TYR A 1 95 ? 7.148 -4.852 -13.655 1.00 96.44 95 TYR A N 1
ATOM 730 C CA . TYR A 1 95 ? 7.432 -4.227 -12.365 1.00 96.44 95 TYR A CA 1
ATOM 731 C C . TYR A 1 95 ? 6.172 -4.017 -11.534 1.00 96.44 95 TYR A C 1
ATOM 733 O O . TYR A 1 95 ? 6.209 -4.208 -10.321 1.00 96.44 95 TYR A O 1
ATOM 741 N N . PHE A 1 96 ? 5.054 -3.668 -12.171 1.00 95.62 96 PHE A N 1
ATOM 742 C CA . PHE A 1 96 ? 3.781 -3.524 -11.478 1.00 95.62 96 PHE A CA 1
ATOM 743 C C . PHE A 1 96 ? 3.302 -4.854 -10.893 1.00 95.62 96 PHE A C 1
ATOM 745 O O . PHE A 1 96 ? 2.939 -4.902 -9.722 1.00 95.62 96 PHE A O 1
ATOM 752 N N . GLN A 1 97 ? 3.385 -5.943 -11.663 1.00 93.06 97 GLN A N 1
ATOM 753 C CA . GLN A 1 97 ? 3.055 -7.280 -11.169 1.00 93.06 97 GLN A CA 1
ATOM 754 C C . GLN A 1 97 ? 3.926 -7.661 -9.966 1.00 93.06 97 GLN A C 1
ATOM 756 O O . GLN A 1 97 ? 3.408 -8.085 -8.935 1.00 93.06 97 GLN A O 1
ATOM 761 N N . TYR A 1 98 ? 5.239 -7.435 -10.060 1.00 93.19 98 TYR A N 1
ATOM 762 C CA . TYR A 1 98 ? 6.152 -7.710 -8.953 1.00 93.19 98 TYR A CA 1
ATOM 763 C C . TYR A 1 98 ? 5.812 -6.884 -7.704 1.00 93.19 98 TYR A C 1
ATOM 765 O O . TYR A 1 98 ? 5.848 -7.404 -6.590 1.00 93.19 98 TYR A O 1
ATOM 773 N N . LEU A 1 99 ? 5.462 -5.607 -7.880 1.00 92.44 99 LEU A N 1
ATOM 774 C CA . LEU A 1 99 ? 5.051 -4.715 -6.796 1.00 92.44 99 LEU A CA 1
ATOM 775 C C . LEU A 1 99 ? 3.746 -5.159 -6.128 1.00 92.44 99 LEU A C 1
ATOM 777 O O . LEU A 1 99 ? 3.654 -5.076 -4.909 1.00 92.44 99 LEU A O 1
ATOM 781 N N . ILE A 1 100 ? 2.774 -5.664 -6.888 1.00 90.00 100 ILE A N 1
ATOM 782 C CA . ILE A 1 100 ? 1.538 -6.228 -6.327 1.00 90.00 100 ILE A CA 1
ATOM 783 C C . ILE A 1 100 ? 1.847 -7.440 -5.442 1.00 90.00 100 ILE A C 1
ATOM 785 O O . ILE A 1 100 ? 1.288 -7.570 -4.357 1.00 90.00 100 ILE A O 1
ATOM 789 N N . GLU A 1 101 ? 2.744 -8.315 -5.894 1.00 87.62 101 GLU A N 1
ATOM 790 C CA . GLU A 1 101 ? 3.069 -9.563 -5.196 1.00 87.62 101 GLU A CA 1
ATOM 791 C C . GLU A 1 101 ? 3.983 -9.355 -3.981 1.00 87.62 101 GLU A C 1
ATOM 793 O O . GLU A 1 101 ? 3.855 -10.059 -2.982 1.00 87.62 101 GLU A O 1
ATOM 798 N N . ASN A 1 102 ? 4.905 -8.391 -4.053 1.00 86.88 102 ASN A N 1
ATOM 799 C CA . ASN A 1 102 ? 5.996 -8.241 -3.082 1.00 86.88 102 ASN A CA 1
ATOM 800 C C . ASN A 1 102 ? 5.950 -6.911 -2.310 1.00 86.88 102 ASN A C 1
ATOM 802 O O . ASN A 1 102 ? 6.776 -6.671 -1.428 1.00 86.88 102 ASN A O 1
ATOM 806 N N . GLY A 1 103 ? 5.034 -6.004 -2.657 1.00 85.81 103 GLY A N 1
ATOM 807 C CA . GLY A 1 103 ? 4.848 -4.681 -2.052 1.00 85.81 103 GLY A CA 1
ATOM 808 C C . GLY A 1 103 ? 5.932 -3.651 -2.388 1.00 85.81 103 GLY A C 1
ATOM 809 O O . GLY A 1 103 ? 5.666 -2.451 -2.411 1.00 85.81 103 GLY A O 1
ATOM 810 N N . THR A 1 104 ? 7.165 -4.085 -2.660 1.00 88.31 104 THR A N 1
ATOM 811 C CA . THR A 1 104 ? 8.304 -3.205 -2.947 1.00 88.31 104 THR A CA 1
ATOM 812 C C . THR A 1 104 ? 9.228 -3.808 -4.000 1.00 88.31 104 THR A C 1
ATOM 814 O O . THR A 1 104 ? 9.238 -5.012 -4.223 1.00 88.31 104 THR A O 1
ATOM 817 N N . ILE A 1 105 ? 10.019 -2.954 -4.649 1.00 91.06 105 ILE A N 1
ATOM 818 C CA . ILE A 1 105 ? 11.054 -3.334 -5.614 1.00 91.06 105 ILE A CA 1
ATOM 819 C C . ILE A 1 105 ? 12.253 -2.398 -5.431 1.00 91.06 105 ILE A C 1
ATOM 821 O O . ILE A 1 105 ? 12.069 -1.177 -5.299 1.00 91.06 105 ILE A O 1
ATOM 825 N N . SER A 1 106 ? 13.455 -2.972 -5.369 1.00 92.00 106 SER A N 1
ATOM 826 C CA . SER A 1 106 ? 14.726 -2.240 -5.387 1.00 92.00 106 SER A CA 1
ATOM 827 C C . SER A 1 106 ? 15.216 -2.055 -6.825 1.00 92.00 106 SER A C 1
ATOM 829 O O . SER A 1 106 ? 14.789 -2.782 -7.721 1.00 92.00 106 SER A O 1
ATOM 831 N N . ASN A 1 107 ? 16.130 -1.108 -7.048 1.00 88.44 107 ASN A N 1
ATOM 832 C CA . ASN A 1 107 ? 16.703 -0.877 -8.378 1.00 88.44 107 ASN A CA 1
ATOM 833 C C . ASN A 1 107 ? 17.448 -2.117 -8.895 1.00 88.44 107 ASN A C 1
ATOM 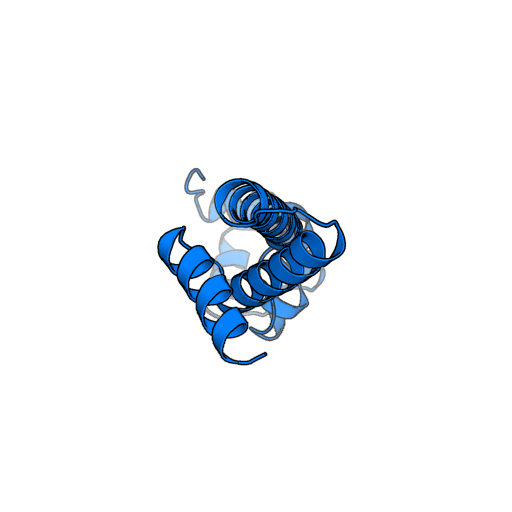835 O O . ASN A 1 107 ? 17.197 -2.543 -10.015 1.00 88.44 107 ASN A O 1
ATOM 839 N N . ASP A 1 108 ? 18.264 -2.759 -8.052 1.00 91.50 108 ASP A N 1
ATOM 840 C CA . ASP A 1 108 ? 18.988 -3.984 -8.423 1.00 91.50 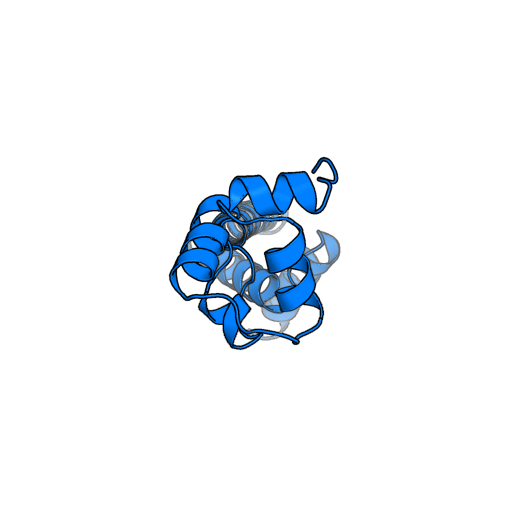108 ASP A CA 1
ATOM 841 C C . ASP A 1 108 ? 18.034 -5.117 -8.823 1.00 91.50 108 ASP A C 1
ATOM 843 O O . ASP A 1 108 ? 18.295 -5.863 -9.765 1.00 91.50 108 ASP A O 1
ATOM 847 N N . MET A 1 109 ? 16.899 -5.241 -8.123 1.00 92.75 109 MET A N 1
ATOM 848 C CA . MET A 1 109 ? 15.891 -6.243 -8.459 1.00 92.75 109 MET A CA 1
ATOM 849 C C . MET A 1 109 ? 15.168 -5.899 -9.763 1.00 92.75 109 MET A C 1
ATOM 851 O O . MET A 1 109 ? 14.897 -6.797 -10.556 1.00 92.75 109 MET A O 1
ATOM 855 N N . ALA A 1 110 ? 14.877 -4.619 -10.011 1.00 92.62 110 ALA A N 1
ATOM 856 C CA . ALA A 1 110 ? 14.306 -4.171 -11.278 1.00 92.62 110 ALA A CA 1
ATOM 857 C C . ALA A 1 110 ? 15.243 -4.500 -12.453 1.00 92.62 110 ALA A C 1
ATOM 859 O O . ALA A 1 110 ? 14.815 -5.148 -13.410 1.00 92.62 110 ALA A O 1
ATOM 860 N N . ASP A 1 111 ? 16.531 -4.169 -12.325 1.00 91.69 111 ASP A N 1
ATOM 861 C CA . ASP A 1 111 ? 17.552 -4.480 -13.329 1.00 91.69 111 ASP A CA 1
ATOM 862 C C . ASP A 1 111 ? 17.654 -5.997 -13.571 1.00 91.69 111 ASP A C 1
ATOM 864 O O . ASP A 1 111 ? 17.651 -6.455 -14.717 1.00 91.69 111 ASP A O 1
ATOM 868 N N . LEU A 1 112 ? 17.665 -6.799 -12.502 1.00 91.69 112 LEU A N 1
ATOM 869 C CA . LEU A 1 112 ? 17.709 -8.260 -12.586 1.00 91.69 112 LEU A CA 1
ATOM 870 C C . LEU A 1 112 ? 16.468 -8.847 -13.275 1.00 91.69 112 LEU A C 1
ATOM 872 O O . LEU A 1 112 ? 16.599 -9.755 -14.099 1.00 91.69 112 LEU A O 1
ATOM 876 N N . LEU A 1 113 ? 15.268 -8.357 -12.954 1.00 90.75 113 LEU A N 1
ATOM 877 C CA . LEU A 1 113 ? 14.014 -8.819 -13.560 1.00 90.75 113 LEU A CA 1
ATOM 878 C C . LEU A 1 113 ? 13.979 -8.545 -15.063 1.00 90.75 113 LEU A C 1
ATOM 880 O O . LEU A 1 113 ? 13.560 -9.413 -15.832 1.00 90.75 113 LEU A O 1
ATOM 884 N N . ALA A 1 114 ? 14.442 -7.368 -15.479 1.00 88.81 114 ALA A N 1
ATOM 885 C CA . ALA A 1 114 ? 14.521 -7.012 -16.886 1.00 88.81 114 ALA A CA 1
ATOM 886 C C . ALA A 1 114 ? 15.560 -7.863 -17.634 1.00 88.81 114 ALA A C 1
ATOM 888 O O . ALA A 1 114 ? 15.259 -8.408 -18.695 1.00 88.81 114 ALA A O 1
ATOM 889 N N . GLN A 1 115 ? 16.748 -8.068 -17.057 1.00 83.69 115 GLN A N 1
ATOM 890 C CA . GLN A 1 115 ? 17.821 -8.853 -17.681 1.00 83.69 115 GLN A CA 1
ATOM 891 C C . GLN A 1 115 ? 17.497 -10.350 -17.788 1.00 83.69 115 GLN A C 1
ATOM 893 O O . GLN A 1 115 ? 17.794 -10.971 -18.807 1.00 83.69 115 GLN A O 1
ATOM 898 N N . ARG A 1 116 ? 16.848 -10.948 -16.778 1.00 79.12 116 ARG A N 1
ATOM 899 C CA . ARG A 1 116 ? 16.482 -12.380 -16.794 1.00 79.12 116 ARG A CA 1
ATOM 900 C C . ARG A 1 116 ? 15.490 -12.754 -17.894 1.00 79.12 116 ARG A C 1
ATOM 902 O O . ARG A 1 116 ? 15.411 -13.927 -18.251 1.00 79.12 116 ARG A O 1
ATOM 909 N N . ARG A 1 117 ? 14.714 -11.800 -18.410 1.00 64.25 117 ARG A N 1
ATOM 910 C CA . ARG A 1 117 ? 13.771 -12.063 -19.504 1.00 64.25 117 ARG A CA 1
ATOM 911 C C . ARG A 1 117 ? 14.384 -11.913 -20.892 1.00 64.25 117 ARG A C 1
ATOM 913 O O . ARG A 1 117 ? 14.001 -12.684 -21.756 1.00 64.25 117 ARG A O 1
ATOM 920 N N . VAL A 1 118 ? 15.383 -11.046 -21.073 1.00 57.28 118 VAL A N 1
ATOM 921 C CA . VAL A 1 118 ? 16.125 -10.916 -22.347 1.00 57.28 118 VAL A CA 1
ATOM 922 C C . VAL A 1 118 ? 16.860 -12.211 -22.725 1.00 57.28 118 VAL A C 1
ATOM 924 O O . VAL A 1 118 ? 17.094 -12.466 -23.895 1.00 57.28 118 VAL A O 1
ATOM 927 N N . VAL A 1 119 ? 17.213 -13.048 -21.744 1.00 51.44 119 VAL A N 1
ATOM 928 C CA . VAL A 1 119 ? 17.906 -14.333 -21.968 1.00 51.44 119 VAL A CA 1
ATOM 929 C C . VAL A 1 119 ? 16.940 -15.479 -22.327 1.00 51.44 119 VAL A C 1
ATOM 931 O O . VAL A 1 119 ? 17.384 -16.532 -22.771 1.00 51.44 119 VAL A O 1
ATOM 934 N N . ASN A 1 120 ? 15.629 -15.292 -22.131 1.00 46.75 120 ASN A N 1
ATOM 935 C CA . ASN A 1 120 ? 14.602 -16.322 -22.339 1.00 46.75 120 ASN A CA 1
ATOM 936 C C . ASN A 1 120 ? 13.669 -16.031 -23.539 1.00 46.75 120 ASN A C 1
ATOM 938 O O . ASN A 1 120 ? 12.661 -16.723 -23.689 1.00 46.75 120 ASN A O 1
ATOM 942 N N . GLU A 1 121 ? 13.990 -15.027 -24.361 1.00 44.25 121 GLU A N 1
ATOM 943 C CA . GLU A 1 121 ? 13.379 -14.721 -25.671 1.00 44.25 121 GLU A CA 1
ATOM 944 C C . GLU A 1 121 ? 14.385 -15.006 -26.794 1.00 44.25 121 GLU A C 1
ATOM 946 O O . GLU A 1 121 ? 13.945 -15.512 -27.852 1.00 44.25 121 GLU A O 1
#

Sequence (121 aa):
MQKATQMQFAGQLGLSQSALVAYERGERDPPAAAIAKLCEVHKVDPTWLLSGTGIPFRDSLVEMMGKALVLAKDFVLKYETRPSRESELRLAKLYFQYLIENGTISNDMADLLAQRRVVNE

pLDDT: mean 89.73, std 10.44, range [44.25, 97.38]

Radius of gyration: 20.34 Å; chains: 1; bounding box: 41×26×54 Å

Secondary structure (DSSP, 8-state):
-----HHHHHHHTT--HHHHHHHHTTSSPPPHHHHHHHHHHH-B-HHHHHHS-S-SBHHHHHHHHHHHHHHHHHHHHHH-SS--HHHHHHHHHHHHHHHHHHS---HHHHHHHHHHHHT--